Protein AF-A0A5C8Q5D5-F1 (afdb_monomer)

pLDDT: mean 82.83, std 15.59, range [48.66, 98.44]

Radius of gyration: 29.16 Å; Cα contacts (8 Å, |Δi|>4): 55; chains: 1; bounding box: 73×32×55 Å

Secondary structure (DSSP, 8-state):
----TTHHHHHHHHHHHHHHHTS-------PPPPPPP---TT-BSHHHHHHHHHHHHTT------SB--HHHHHHHH-

Solvent-accessible surface area (backbone atoms only — not comparable to full-atom values): 5149 Å² total; per-residue (Å²): 134,90,90,80,86,72,67,65,66,60,60,55,59,56,57,55,59,61,61,63,72,73,74,78,82,95,66,88,71,82,72,76,73,86,77,77,77,91,79,47,83,77,39,64,42,70,70,40,21,50,51,34,49,52,44,33,74,73,67,40,95,62,80,60,79,18,60,28,42,73,70,56,55,50,57,78,72,107

Foldseek 3Di:
DDDDPPPPVVVVVVVVVVVVVPPDDDDPPPDPDPDLDDDAAAQFDDSQLVLVVVLVVVPQPDDSPRHHHPSSVVSVVD

Sequence (78 aa):
MTRTRTSRTWAVLAAVCVALMMSFGLAPQAGAAAAWPVLGNGSTGADVGTAQYLLRSHGHGIAPDGAFGPATENATRA

Mean predicted aligned error: 12.34 Å

Structure (mmCIF, N/CA/C/O backbone):
data_AF-A0A5C8Q5D5-F1
#
_entry.id   AF-A0A5C8Q5D5-F1
#
loop_
_atom_site.group_PDB
_atom_site.id
_atom_site.type_symbol
_atom_site.label_atom_id
_atom_site.label_alt_id
_atom_site.label_comp_id
_atom_site.label_asym_id
_atom_site.label_entity_id
_atom_site.label_seq_id
_atom_site.pdbx_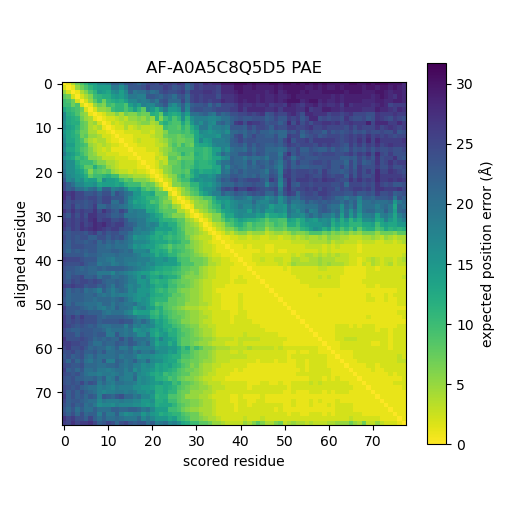PDB_ins_code
_atom_site.Cartn_x
_atom_site.Cartn_y
_atom_site.Cartn_z
_atom_site.occupancy
_atom_site.B_iso_or_equiv
_atom_site.auth_seq_id
_atom_site.auth_comp_id
_atom_site.auth_asym_id
_atom_site.auth_atom_id
_atom_site.pdbx_PDB_model_num
ATOM 1 N N . MET A 1 1 ? -61.788 -25.756 38.352 1.00 48.66 1 MET A N 1
ATOM 2 C CA . MET A 1 1 ? -60.888 -25.533 39.506 1.00 48.66 1 MET A CA 1
ATOM 3 C C . MET A 1 1 ? -59.450 -25.854 39.101 1.00 48.66 1 MET A C 1
ATOM 5 O O . MET A 1 1 ? -59.239 -26.880 38.477 1.00 48.66 1 MET A O 1
ATOM 9 N N . THR A 1 2 ? -58.517 -24.963 39.478 1.00 54.88 2 THR A N 1
ATOM 10 C CA . THR A 1 2 ? -57.059 -25.152 39.714 1.00 54.88 2 THR A CA 1
ATOM 11 C C . THR A 1 2 ? -56.109 -25.529 38.559 1.00 54.88 2 THR A C 1
ATOM 13 O O . THR A 1 2 ? -56.133 -26.669 38.111 1.00 54.88 2 THR A O 1
ATOM 16 N N . ARG A 1 3 ? -55.112 -24.664 38.245 1.00 51.19 3 ARG A N 1
ATOM 17 C CA . ARG A 1 3 ? -53.718 -24.729 38.790 1.00 51.19 3 ARG A CA 1
ATOM 18 C C . ARG A 1 3 ? -52.686 -23.926 37.949 1.00 51.19 3 ARG A C 1
ATOM 20 O O . ARG A 1 3 ? -52.371 -24.330 36.841 1.00 51.19 3 ARG A O 1
ATOM 27 N N . THR A 1 4 ? -52.054 -22.879 38.509 1.00 55.31 4 THR A N 1
ATOM 28 C CA . THR A 1 4 ? -50.849 -22.206 37.935 1.00 55.31 4 THR A CA 1
ATOM 29 C C . THR A 1 4 ? -49.830 -21.748 39.008 1.00 55.31 4 THR A C 1
ATOM 31 O O . THR A 1 4 ? -49.307 -20.639 38.976 1.00 55.31 4 THR A O 1
ATOM 34 N N . ARG A 1 5 ? -49.495 -22.608 39.989 1.00 59.97 5 ARG A N 1
ATOM 35 C CA . ARG A 1 5 ? -48.459 -22.344 41.028 1.00 59.97 5 ARG A CA 1
ATOM 36 C C . ARG A 1 5 ? -47.012 -22.589 40.542 1.00 59.97 5 ARG A C 1
ATOM 38 O O . ARG A 1 5 ? -46.067 -22.406 41.300 1.00 59.97 5 ARG A O 1
ATOM 45 N N . THR A 1 6 ? -46.836 -23.003 39.290 1.00 56.78 6 THR A N 1
ATOM 46 C CA . THR A 1 6 ? -45.566 -23.466 38.700 1.00 56.78 6 THR A CA 1
ATOM 47 C C . THR A 1 6 ? -44.629 -22.324 38.285 1.00 56.78 6 THR A C 1
ATOM 49 O O . THR A 1 6 ? -43.453 -22.556 38.062 1.00 56.78 6 THR A O 1
ATOM 52 N N . SER A 1 7 ? -45.103 -21.078 38.205 1.00 62.19 7 SER A N 1
ATOM 53 C CA . SER A 1 7 ? -44.364 -19.975 37.567 1.00 62.19 7 SER A CA 1
ATOM 54 C C . SER A 1 7 ? -43.228 -19.364 38.400 1.00 62.19 7 SER A C 1
ATOM 56 O O . SER A 1 7 ? -42.317 -18.764 37.840 1.00 62.19 7 SER A O 1
ATOM 58 N N . ARG A 1 8 ? -43.247 -19.497 39.733 1.00 67.12 8 ARG A N 1
ATOM 59 C CA . ARG A 1 8 ? -42.349 -18.727 40.623 1.00 67.12 8 ARG A CA 1
ATOM 60 C C . ARG A 1 8 ? -41.001 -19.396 40.908 1.00 67.12 8 ARG A C 1
ATOM 62 O O . ARG A 1 8 ? -40.019 -18.697 41.113 1.00 67.12 8 ARG A O 1
ATOM 69 N N . THR A 1 9 ? -40.928 -20.725 40.914 1.00 70.88 9 THR A N 1
ATOM 70 C CA . THR A 1 9 ? -39.682 -21.472 41.191 1.00 70.88 9 THR A CA 1
ATOM 71 C C . THR A 1 9 ? -38.716 -21.441 40.012 1.00 70.88 9 THR A C 1
ATOM 73 O O . THR A 1 9 ? -37.503 -21.379 40.193 1.00 70.88 9 THR A O 1
ATOM 76 N N . TRP A 1 10 ? -39.268 -21.406 38.804 1.00 68.81 10 TRP A N 1
ATOM 77 C CA . TRP A 1 10 ? -38.509 -21.288 37.565 1.00 68.81 10 TRP A CA 1
ATOM 78 C C . TRP A 1 10 ? -37.767 -19.953 37.471 1.00 68.81 10 TRP A C 1
ATOM 80 O O . TRP A 1 10 ? -36.642 -19.911 36.981 1.00 68.81 10 TRP A O 1
ATOM 90 N N . ALA A 1 11 ? -38.347 -18.884 38.023 1.00 71.00 11 ALA A N 1
ATOM 91 C CA . ALA A 1 11 ? -37.746 -17.554 37.994 1.00 71.00 11 ALA A CA 1
ATOM 92 C C . ALA A 1 11 ? -36.441 -17.445 38.812 1.00 71.00 11 ALA A C 1
ATOM 94 O O . ALA A 1 11 ? -35.563 -16.668 38.453 1.00 71.00 11 ALA A O 1
ATOM 95 N N . VAL A 1 12 ? -36.275 -18.223 39.887 1.00 74.12 12 VAL A N 1
ATOM 96 C CA . VAL A 1 12 ? -35.105 -18.115 40.785 1.00 74.12 12 VAL A CA 1
ATOM 97 C C . VAL A 1 12 ? -33.917 -18.938 40.282 1.00 74.12 12 VAL A C 1
ATOM 99 O O . VAL A 1 12 ? -32.781 -18.472 40.334 1.00 74.12 12 VAL A O 1
ATOM 102 N N . LEU A 1 13 ? -34.175 -20.131 39.736 1.00 72.38 13 LEU A N 1
ATOM 103 C CA . LEU A 1 13 ? -33.138 -20.965 39.114 1.00 72.38 13 LEU A CA 1
ATOM 104 C C . LEU A 1 13 ? -32.473 -20.254 37.935 1.00 72.38 13 LEU A C 1
ATOM 106 O O . LEU A 1 13 ? -31.257 -20.330 37.767 1.00 72.38 13 LEU A O 1
ATOM 110 N N . ALA A 1 14 ? -33.267 -19.502 37.173 1.00 71.75 14 ALA A N 1
ATOM 111 C CA . ALA A 1 14 ? -32.758 -18.710 36.066 1.00 71.75 14 ALA A CA 1
ATOM 112 C C . ALA A 1 14 ? -31.710 -17.672 36.516 1.00 71.75 14 ALA A C 1
ATOM 114 O O . ALA A 1 14 ? -30.692 -17.506 35.851 1.00 71.75 14 ALA A O 1
ATOM 115 N N . ALA A 1 15 ? -31.901 -17.008 37.658 1.00 73.00 15 ALA A N 1
ATOM 116 C CA . ALA A 1 15 ? -31.014 -15.927 38.094 1.00 73.00 15 ALA A CA 1
ATOM 117 C C . ALA A 1 15 ? -29.619 -16.409 38.550 1.00 73.00 15 ALA A C 1
ATOM 119 O O . ALA A 1 15 ? -28.625 -15.717 38.338 1.00 73.00 15 ALA A O 1
ATOM 120 N N . VAL A 1 16 ? -29.515 -17.603 39.142 1.00 76.06 16 VAL A N 1
ATOM 121 C CA . VAL A 1 16 ? -28.247 -18.132 39.688 1.00 76.06 16 VAL A CA 1
ATOM 122 C C . VAL A 1 16 ? -27.316 -18.637 38.586 1.00 76.06 16 VAL A C 1
ATOM 124 O O . VAL A 1 16 ? -26.109 -18.401 38.637 1.00 76.06 16 VAL A O 1
ATOM 127 N N . CYS A 1 17 ? -27.869 -19.278 37.553 1.00 69.12 17 CYS A N 1
ATOM 128 C CA . CYS A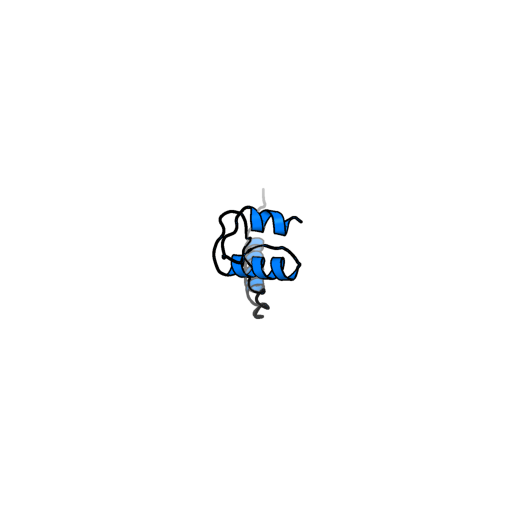 1 17 ? -27.084 -19.730 36.405 1.00 69.12 17 CYS A CA 1
ATOM 129 C C . CYS A 1 17 ? -26.423 -18.562 35.658 1.00 69.12 17 CYS A C 1
ATOM 131 O O . CYS A 1 17 ? -25.285 -18.693 35.215 1.00 69.12 17 CYS A O 1
ATOM 133 N N . VAL A 1 18 ? -27.098 -17.409 35.573 1.00 68.50 18 VAL A N 1
ATOM 134 C CA . VAL A 1 18 ? -26.554 -16.204 34.924 1.00 68.50 18 VAL A CA 1
ATOM 135 C C . VAL A 1 18 ? -25.357 -15.637 35.693 1.00 68.50 18 VAL A C 1
ATOM 137 O O . VAL A 1 18 ? -24.376 -15.226 35.080 1.00 68.50 18 VAL A O 1
ATOM 140 N N . ALA A 1 19 ? -25.390 -15.657 37.025 1.00 66.31 19 ALA A N 1
ATOM 141 C CA . ALA A 1 19 ? -24.311 -15.100 37.840 1.00 66.31 19 ALA A CA 1
ATOM 142 C C . ALA A 1 19 ? -23.002 -15.911 37.753 1.00 66.31 19 ALA A C 1
ATOM 144 O O . ALA A 1 19 ? -21.919 -15.338 37.812 1.00 66.31 19 ALA A O 1
ATOM 145 N N . LEU A 1 20 ? -23.090 -17.232 37.568 1.00 66.94 20 LEU A N 1
ATOM 146 C CA . LEU A 1 20 ? -21.932 -18.136 37.554 1.00 66.94 20 LEU A CA 1
ATOM 147 C C . LEU A 1 20 ? -21.156 -18.119 36.233 1.00 66.94 20 LEU A C 1
ATOM 149 O O . LEU A 1 20 ? -19.944 -18.322 36.217 1.00 66.94 20 LEU A O 1
ATOM 153 N N . MET A 1 21 ? -21.841 -17.844 35.123 1.00 65.06 21 MET A N 1
ATOM 154 C CA . MET A 1 21 ? -21.212 -17.786 33.801 1.00 65.06 21 MET A CA 1
ATOM 155 C C . MET A 1 21 ? -20.314 -16.555 33.608 1.00 65.06 21 MET A C 1
ATOM 157 O O . MET A 1 21 ? -19.479 -16.550 32.711 1.00 65.06 21 MET A O 1
ATOM 161 N N . MET A 1 22 ? -20.442 -15.527 34.451 1.00 61.53 22 MET A N 1
ATOM 162 C CA . MET A 1 22 ? -19.705 -14.263 34.319 1.00 61.53 22 MET A CA 1
ATOM 163 C C . MET A 1 22 ? -18.357 -14.233 35.060 1.00 61.53 22 MET A C 1
ATOM 165 O O . MET A 1 22 ? -17.665 -13.220 35.012 1.00 61.53 22 MET A O 1
ATOM 169 N N . SER A 1 23 ? -17.961 -15.300 35.763 1.00 61.22 23 SER A N 1
ATOM 170 C CA . SER A 1 23 ? -16.848 -15.230 36.728 1.00 61.22 23 SER A CA 1
ATOM 171 C C . SER A 1 23 ? -15.538 -15.920 36.33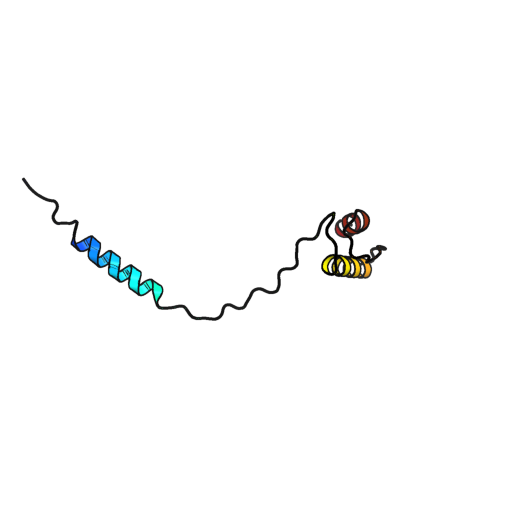1 1.00 61.22 23 SER A C 1
ATOM 173 O O . SER A 1 23 ? -14.618 -15.905 37.142 1.00 61.22 23 SER A O 1
ATOM 175 N N . PHE A 1 24 ? -15.380 -16.508 35.140 1.00 65.94 24 PHE A N 1
ATOM 176 C CA . PHE A 1 24 ? -14.127 -17.210 34.804 1.00 65.94 24 PHE A CA 1
ATOM 177 C C . PHE A 1 24 ? -13.655 -16.963 33.364 1.00 65.94 24 PHE A C 1
ATOM 179 O O . PHE A 1 24 ? -14.214 -17.529 32.429 1.00 65.94 24 PHE A O 1
ATOM 186 N N . GLY A 1 25 ? -12.596 -16.153 33.182 1.00 61.22 25 GLY A N 1
ATOM 187 C CA . GLY A 1 25 ? -11.988 -15.960 31.854 1.00 61.22 25 GLY A CA 1
ATOM 188 C C . GLY A 1 25 ? -10.893 -14.891 31.663 1.00 61.22 25 GLY A C 1
ATOM 189 O O . GLY A 1 25 ? -10.838 -14.320 30.581 1.00 61.22 25 GLY A O 1
ATOM 190 N N . LEU A 1 26 ? -10.016 -14.598 32.639 1.00 64.62 26 LEU A N 1
ATOM 191 C CA . LEU A 1 26 ? -8.855 -13.701 32.431 1.00 64.62 26 LEU A CA 1
ATOM 192 C C . LEU A 1 26 ? -7.639 -14.459 31.856 1.00 64.62 26 LEU A C 1
ATOM 194 O O . LEU A 1 26 ? -6.744 -14.862 32.596 1.00 64.62 26 LEU A O 1
ATOM 198 N N . ALA A 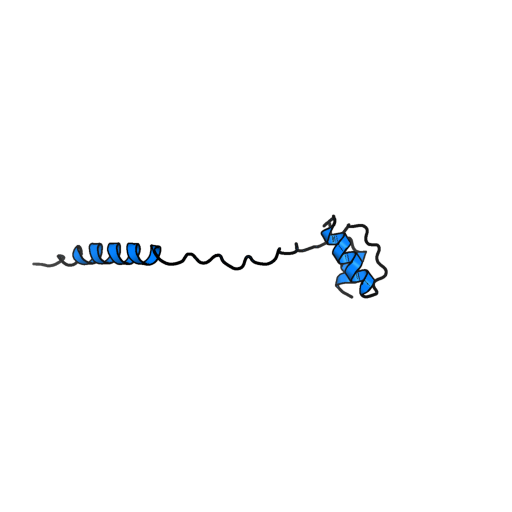1 27 ? -7.571 -14.604 30.534 1.00 62.03 27 ALA A N 1
ATOM 199 C CA . ALA A 1 27 ? -6.305 -14.826 29.833 1.00 62.03 27 ALA A CA 1
ATOM 200 C C . ALA A 1 27 ? -6.086 -13.666 28.850 1.00 62.03 27 ALA A C 1
ATOM 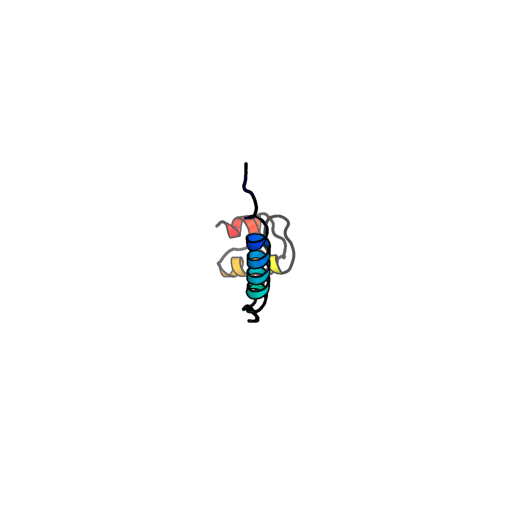202 O O . ALA A 1 27 ? -7.022 -13.337 28.121 1.00 62.03 27 ALA A O 1
ATOM 203 N N . PRO A 1 28 ? -4.898 -13.029 28.798 1.00 66.81 28 PRO A N 1
ATOM 204 C CA . PRO A 1 28 ? -4.612 -12.068 27.744 1.00 66.81 28 PRO A CA 1
ATOM 205 C C . PRO A 1 28 ? -4.588 -12.825 26.417 1.00 66.81 28 PRO A C 1
ATOM 207 O O . PRO A 1 28 ? -3.738 -13.690 26.196 1.00 66.81 28 PRO A O 1
ATOM 210 N N . GLN A 1 29 ? -5.553 -12.537 25.547 1.00 64.50 29 GLN A N 1
ATOM 211 C CA . GLN A 1 29 ? -5.540 -13.073 24.194 1.00 64.50 29 GLN A CA 1
ATOM 212 C C . GLN A 1 29 ? -4.236 -12.663 23.507 1.00 64.50 29 GLN A C 1
ATOM 214 O O . GLN A 1 29 ? -3.856 -11.491 23.551 1.00 64.50 29 GLN A O 1
ATOM 219 N N . ALA A 1 30 ? -3.564 -13.626 22.865 1.00 71.44 30 ALA A N 1
ATOM 220 C CA . ALA A 1 30 ? -2.525 -13.326 21.893 1.00 71.44 30 ALA A CA 1
ATOM 221 C C . ALA A 1 30 ? -3.124 -12.328 20.896 1.00 71.44 30 ALA A C 1
ATOM 223 O O . ALA A 1 30 ? -4.048 -12.662 20.152 1.00 71.44 30 ALA A O 1
ATOM 224 N N . GLY A 1 31 ? -2.673 -11.076 20.981 1.00 70.81 31 GLY A N 1
ATOM 225 C CA . GLY A 1 31 ? -3.173 -10.012 20.128 1.00 70.81 31 GLY A CA 1
ATOM 226 C C . GLY A 1 31 ? -2.912 -10.398 18.682 1.00 70.81 31 GLY A C 1
ATOM 227 O O . GLY A 1 31 ? -1.800 -10.809 18.344 1.00 70.81 31 GLY A O 1
ATOM 228 N N . ALA A 1 32 ? -3.942 -10.310 17.843 1.00 73.75 32 ALA A N 1
ATOM 229 C CA . ALA A 1 32 ? -3.780 -10.536 16.418 1.00 73.75 32 ALA A CA 1
ATOM 230 C C . ALA A 1 32 ? -2.672 -9.614 15.883 1.00 73.75 32 ALA A C 1
ATOM 232 O O . ALA A 1 32 ? -2.590 -8.448 16.282 1.00 73.75 32 ALA A O 1
ATOM 233 N N . ALA A 1 33 ? -1.813 -10.142 15.004 1.00 76.12 33 ALA A N 1
ATOM 234 C CA . ALA A 1 33 ? -0.812 -9.329 14.322 1.00 76.12 33 ALA A CA 1
ATOM 235 C C . ALA A 1 33 ? -1.485 -8.118 13.660 1.00 76.12 33 ALA A C 1
ATOM 237 O O . ALA A 1 33 ? -2.648 -8.200 13.253 1.00 76.12 33 ALA A O 1
ATOM 238 N N . ALA A 1 34 ? -0.751 -7.004 13.560 1.00 76.69 34 ALA A N 1
ATOM 239 C CA . ALA A 1 34 ? -1.258 -5.800 12.917 1.00 76.69 34 ALA A CA 1
ATOM 240 C C . ALA A 1 34 ? -1.798 -6.154 11.526 1.00 76.69 34 ALA A C 1
ATOM 242 O O . ALA A 1 34 ? -1.083 -6.712 10.688 1.00 76.69 34 ALA A O 1
ATOM 243 N N . ALA A 1 35 ? -3.084 -5.879 11.317 1.00 83.81 35 ALA A N 1
ATOM 244 C CA . ALA A 1 35 ? -3.719 -6.129 10.040 1.00 83.81 35 ALA A CA 1
ATOM 245 C C . ALA A 1 35 ? -3.170 -5.122 9.029 1.00 83.81 35 ALA A C 1
ATOM 247 O O . ALA A 1 35 ? -3.288 -3.912 9.227 1.00 83.81 35 ALA A O 1
ATOM 248 N N . TRP A 1 36 ? -2.576 -5.629 7.952 1.00 88.56 36 TRP A N 1
ATOM 249 C CA . TRP A 1 36 ? -2.233 -4.790 6.813 1.00 88.56 36 TRP A CA 1
ATOM 250 C C . TRP A 1 36 ? -3.522 -4.312 6.137 1.00 88.56 36 TRP A C 1
ATOM 252 O O . TRP A 1 36 ? -4.450 -5.114 5.970 1.00 88.56 36 TRP A O 1
ATOM 262 N N . PRO A 1 37 ? -3.616 -3.026 5.765 1.00 91.19 37 PRO A N 1
ATOM 263 C CA . PRO A 1 37 ? -4.797 -2.514 5.094 1.00 91.19 37 PRO A CA 1
ATOM 264 C C . PRO A 1 37 ? -4.962 -3.161 3.719 1.00 91.19 37 PRO A C 1
ATOM 266 O O . PRO A 1 37 ? -3.994 -3.524 3.049 1.00 91.19 37 PRO A O 1
ATOM 269 N N . VAL A 1 38 ? -6.213 -3.260 3.271 1.00 94.19 38 VAL A N 1
ATOM 270 C CA . VAL A 1 38 ? -6.498 -3.612 1.880 1.00 94.19 38 VAL A CA 1
ATOM 271 C C . VAL A 1 38 ? -6.129 -2.413 1.013 1.00 94.19 38 VAL A C 1
ATOM 273 O O . VAL A 1 38 ? -6.732 -1.346 1.131 1.00 94.19 38 VAL A O 1
ATOM 276 N N . LEU A 1 39 ? -5.128 -2.591 0.156 1.00 96.31 39 LEU A N 1
ATOM 277 C CA . LEU A 1 39 ? -4.674 -1.576 -0.788 1.00 96.31 39 LEU A CA 1
ATOM 278 C C . LEU A 1 39 ? -5.388 -1.748 -2.130 1.00 96.31 39 LEU A C 1
ATOM 280 O O . LEU A 1 39 ? -5.609 -2.870 -2.586 1.00 96.31 39 LEU A O 1
ATOM 284 N N . GLY A 1 40 ? -5.729 -0.637 -2.775 1.00 94.44 40 GLY A N 1
ATOM 285 C CA . GLY A 1 40 ? -6.371 -0.635 -4.085 1.00 94.44 40 GLY A CA 1
ATOM 286 C C . GLY A 1 40 ? -6.262 0.722 -4.766 1.00 94.44 40 GLY A C 1
ATOM 287 O O . GLY A 1 40 ? -5.613 1.630 -4.255 1.00 94.44 40 GLY A O 1
ATOM 288 N N . ASN A 1 41 ? -6.890 0.872 -5.933 1.00 92.56 41 ASN A N 1
ATOM 289 C CA . ASN A 1 41 ? -6.780 2.098 -6.723 1.00 92.56 41 ASN A CA 1
ATOM 290 C C . ASN A 1 41 ? -7.153 3.353 -5.912 1.00 92.56 41 ASN A C 1
ATOM 292 O O . ASN A 1 41 ? -8.215 3.416 -5.293 1.00 92.56 41 ASN A O 1
ATOM 296 N N . GLY A 1 42 ? -6.272 4.351 -5.941 1.00 91.19 42 GLY A N 1
ATOM 297 C CA . GLY A 1 42 ? -6.405 5.590 -5.174 1.00 91.19 42 GLY A CA 1
ATOM 298 C C . GLY A 1 42 ? -5.838 5.535 -3.751 1.00 91.19 42 GLY A C 1
ATOM 299 O O . GLY A 1 42 ? -5.705 6.591 -3.134 1.00 91.19 42 GLY A O 1
ATOM 300 N N . SER A 1 43 ? -5.455 4.362 -3.226 1.00 97.56 43 SER A N 1
ATOM 301 C CA . SER A 1 43 ? -4.676 4.272 -1.983 1.00 97.56 43 SER A CA 1
ATOM 302 C C . SER A 1 43 ? -3.320 4.962 -2.151 1.00 97.56 43 SER A C 1
ATOM 304 O O . SER A 1 43 ? -2.693 4.866 -3.207 1.00 97.56 43 SER A O 1
ATOM 306 N N . THR A 1 44 ? -2.833 5.620 -1.099 1.00 97.44 44 THR A N 1
ATOM 307 C CA . THR A 1 44 ? -1.509 6.254 -1.086 1.00 97.44 44 THR A CA 1
ATOM 308 C C . THR A 1 44 ? -0.802 6.055 0.255 1.00 97.44 44 THR A C 1
ATOM 310 O O . THR A 1 44 ? -1.432 5.721 1.258 1.00 97.44 44 THR A O 1
ATOM 313 N N . GLY A 1 45 ? 0.514 6.262 0.283 1.00 96.44 45 GLY A N 1
ATOM 314 C CA . GLY A 1 45 ? 1.329 6.259 1.496 1.00 96.44 45 GLY A CA 1
ATOM 315 C C . GLY A 1 45 ? 2.291 5.076 1.609 1.00 96.44 45 GLY A C 1
ATOM 316 O O . GLY A 1 45 ? 2.557 4.349 0.650 1.00 96.44 45 GLY A O 1
ATOM 317 N N . ALA A 1 46 ? 2.854 4.912 2.808 1.00 96.94 46 ALA A N 1
ATOM 318 C CA . ALA A 1 46 ? 3.961 3.990 3.063 1.00 96.94 46 ALA A CA 1
ATOM 319 C C . ALA A 1 46 ? 3.601 2.518 2.805 1.00 96.94 46 ALA A C 1
ATOM 321 O O . ALA A 1 46 ? 4.436 1.769 2.296 1.00 96.94 46 ALA A O 1
ATOM 322 N N . ASP A 1 47 ? 2.360 2.113 3.083 1.00 97.00 47 ASP A N 1
ATOM 323 C CA . ASP A 1 47 ? 1.903 0.738 2.848 1.00 97.00 47 ASP A CA 1
ATOM 324 C C . ASP A 1 47 ? 1.891 0.404 1.350 1.00 97.00 47 ASP A C 1
ATOM 326 O O . ASP A 1 47 ? 2.344 -0.666 0.942 1.00 97.00 47 ASP A O 1
ATOM 330 N N . VAL A 1 48 ? 1.476 1.359 0.507 1.00 97.69 48 VAL A N 1
ATOM 331 C CA . VAL A 1 48 ? 1.539 1.227 -0.956 1.00 97.69 48 VAL A CA 1
ATOM 332 C C . VAL A 1 48 ? 2.980 1.184 -1.441 1.00 97.69 48 VAL A C 1
ATOM 334 O O . VAL A 1 48 ? 3.325 0.315 -2.238 1.00 97.69 48 VAL A O 1
ATOM 337 N N . GLY A 1 49 ? 3.837 2.070 -0.926 1.00 97.88 49 GLY A N 1
ATOM 338 C CA . GLY A 1 49 ? 5.262 2.063 -1.262 1.00 97.88 49 GLY A CA 1
ATOM 339 C C . GLY A 1 49 ? 5.908 0.717 -0.930 1.00 97.88 49 GLY A C 1
ATOM 340 O O . GLY A 1 49 ? 6.642 0.156 -1.741 1.00 97.88 49 GLY A O 1
ATOM 341 N N . THR A 1 50 ? 5.566 0.153 0.228 1.00 97.44 50 THR A N 1
ATOM 342 C CA . THR A 1 50 ? 6.036 -1.165 0.670 1.00 97.44 50 THR A CA 1
ATOM 343 C C . THR A 1 50 ? 5.577 -2.261 -0.288 1.00 97.44 50 THR A C 1
ATOM 345 O O . THR A 1 50 ? 6.402 -3.042 -0.761 1.00 97.44 50 THR A O 1
ATOM 348 N N . ALA A 1 51 ? 4.291 -2.281 -0.651 1.00 97.06 51 ALA A N 1
ATOM 349 C CA . ALA A 1 51 ? 3.765 -3.228 -1.631 1.00 97.06 51 ALA A CA 1
ATOM 350 C C . ALA A 1 51 ? 4.475 -3.104 -2.993 1.00 97.06 51 ALA A C 1
ATOM 352 O O . ALA A 1 51 ? 4.853 -4.112 -3.586 1.00 97.06 51 ALA A O 1
ATOM 353 N N . GLN A 1 52 ? 4.733 -1.884 -3.469 1.00 98.31 52 GLN A N 1
ATOM 354 C CA . GLN A 1 52 ? 5.449 -1.646 -4.726 1.00 98.31 52 GLN A CA 1
ATOM 355 C C . GLN A 1 52 ? 6.909 -2.116 -4.674 1.00 98.31 52 GLN A C 1
ATOM 357 O O . GLN A 1 52 ? 7.395 -2.686 -5.650 1.00 98.31 52 GLN A O 1
ATOM 362 N N . TYR A 1 53 ? 7.612 -1.927 -3.552 1.00 98.44 53 TYR A N 1
ATOM 363 C CA . TYR A 1 53 ? 8.963 -2.471 -3.375 1.00 98.44 53 TYR A CA 1
ATOM 364 C C . TYR A 1 53 ? 8.977 -3.999 -3.427 1.00 98.44 53 TYR A C 1
ATOM 366 O O . TYR A 1 53 ? 9.869 -4.571 -4.055 1.00 98.44 53 TYR A O 1
ATOM 374 N N . LEU A 1 54 ? 7.986 -4.653 -2.816 1.00 97.38 54 LEU A N 1
ATOM 375 C CA . LEU A 1 54 ? 7.834 -6.106 -2.886 1.00 97.38 54 LEU A CA 1
ATOM 376 C C . LEU A 1 54 ? 7.547 -6.557 -4.323 1.00 97.38 54 LEU A C 1
ATOM 378 O O . LEU A 1 54 ? 8.239 -7.417 -4.850 1.00 97.38 54 LEU A O 1
ATOM 382 N N . LEU A 1 55 ? 6.603 -5.928 -5.021 1.00 97.56 55 LEU A N 1
ATOM 383 C CA . LEU A 1 55 ? 6.346 -6.239 -6.432 1.00 97.56 55 LEU A CA 1
ATOM 384 C C . LEU A 1 55 ? 7.613 -6.060 -7.285 1.00 97.56 55 LEU A C 1
ATOM 386 O O . LEU A 1 55 ? 7.935 -6.889 -8.136 1.00 97.56 55 LEU A O 1
ATOM 390 N N . ARG A 1 56 ? 8.398 -5.016 -7.021 1.00 97.69 56 ARG A N 1
ATOM 391 C CA . ARG A 1 56 ? 9.662 -4.801 -7.722 1.00 97.69 56 ARG A CA 1
ATOM 392 C C . ARG A 1 56 ? 10.701 -5.879 -7.432 1.00 97.69 56 ARG A C 1
ATOM 394 O O . ARG A 1 56 ? 11.389 -6.299 -8.361 1.00 97.69 56 ARG A O 1
ATOM 401 N N . SER A 1 57 ? 10.819 -6.350 -6.189 1.00 97.62 57 SER A N 1
ATOM 402 C CA . SER A 1 57 ? 11.713 -7.473 -5.871 1.00 97.62 57 SER A CA 1
ATOM 403 C C . SER A 1 57 ? 11.269 -8.772 -6.551 1.00 97.62 57 SER A C 1
ATOM 405 O O . SER A 1 57 ? 12.114 -9.592 -6.900 1.00 97.62 57 SER A O 1
ATOM 407 N N . HIS A 1 58 ? 9.972 -8.911 -6.829 1.00 96.88 58 HIS A N 1
ATOM 408 C CA . HIS A 1 58 ? 9.395 -9.995 -7.625 1.00 96.88 58 HIS A CA 1
ATOM 409 C C . HIS A 1 58 ? 9.524 -9.806 -9.150 1.00 96.88 58 HIS A C 1
ATOM 411 O O . HIS A 1 58 ? 9.043 -10.639 -9.912 1.00 96.88 58 HIS A O 1
ATOM 417 N N . GLY A 1 59 ? 10.228 -8.767 -9.614 1.00 96.81 59 GLY A N 1
ATOM 418 C CA . GLY A 1 59 ? 10.569 -8.575 -11.028 1.00 96.81 59 GLY A CA 1
ATOM 419 C C . GLY A 1 59 ? 9.669 -7.599 -11.784 1.00 96.81 59 GLY A C 1
ATOM 420 O O . GLY A 1 59 ? 9.869 -7.391 -12.981 1.00 96.81 59 GLY A O 1
ATOM 421 N N . HIS A 1 60 ? 8.714 -6.947 -11.116 1.00 97.62 60 HIS A N 1
ATOM 422 C CA . HIS A 1 60 ? 7.888 -5.926 -11.756 1.00 97.62 60 HIS A CA 1
ATOM 423 C C . HIS A 1 60 ? 8.642 -4.591 -11.875 1.00 97.62 60 HIS A C 1
ATOM 425 O O . HIS A 1 60 ? 9.108 -4.017 -10.893 1.00 97.62 60 HIS A O 1
ATOM 431 N N . GLY A 1 61 ? 8.732 -4.044 -13.088 1.00 95.62 61 GLY A N 1
ATOM 432 C CA . GLY A 1 61 ? 9.424 -2.781 -13.382 1.00 95.62 61 GLY A CA 1
ATOM 433 C C . GLY A 1 61 ? 8.654 -1.514 -12.989 1.00 95.62 61 GLY A C 1
ATOM 434 O O . GLY A 1 61 ? 8.622 -0.569 -13.772 1.00 95.62 61 GLY A O 1
ATOM 435 N N . ILE A 1 62 ? 8.004 -1.492 -11.823 1.00 96.75 62 ILE A N 1
ATOM 436 C CA . ILE A 1 62 ? 7.200 -0.353 -11.353 1.00 96.75 62 ILE A CA 1
ATOM 437 C C . ILE A 1 62 ? 7.985 0.548 -10.387 1.00 96.75 62 ILE A C 1
ATOM 439 O O . ILE A 1 62 ? 8.882 0.097 -9.668 1.00 96.75 62 ILE A O 1
ATOM 443 N N . ALA A 1 63 ? 7.660 1.842 -10.375 1.00 95.19 63 ALA A N 1
ATOM 444 C CA . ALA A 1 63 ? 8.240 2.799 -9.437 1.00 95.19 63 ALA A CA 1
ATOM 445 C C . ALA A 1 63 ? 7.513 2.727 -8.076 1.00 95.19 63 ALA A C 1
ATOM 447 O O . ALA A 1 63 ? 6.2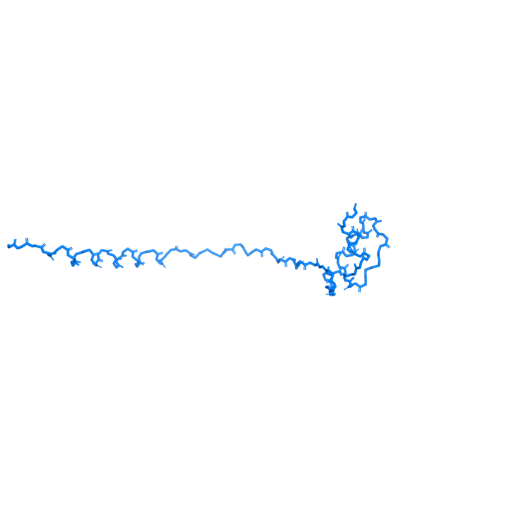84 2.734 -8.061 1.00 95.19 63 ALA A O 1
ATOM 448 N N . PRO A 1 64 ? 8.236 2.672 -6.941 1.00 95.75 64 PRO A N 1
ATOM 449 C CA . PRO A 1 64 ? 7.638 2.726 -5.612 1.00 95.75 64 PRO A CA 1
ATOM 450 C C . PRO A 1 64 ? 7.401 4.183 -5.193 1.00 95.75 64 PRO A C 1
ATOM 452 O O . PRO A 1 64 ? 8.142 4.748 -4.390 1.00 95.75 64 PRO A O 1
ATOM 455 N N . ASP A 1 65 ? 6.399 4.812 -5.798 1.00 96.81 65 ASP A N 1
ATOM 456 C CA . ASP A 1 65 ? 6.015 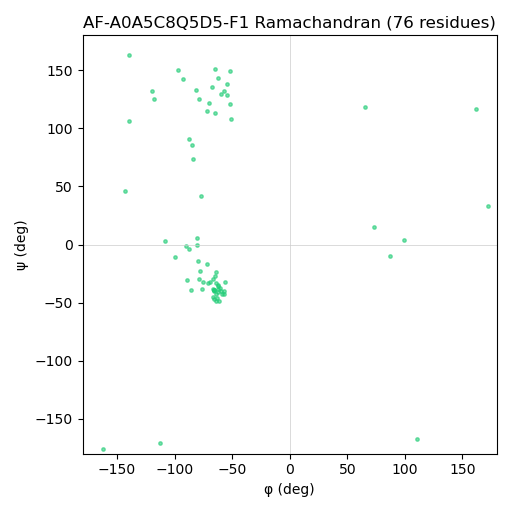6.208 -5.555 1.00 96.81 65 ASP A CA 1
ATOM 457 C C . ASP A 1 65 ? 5.023 6.380 -4.391 1.00 96.81 65 ASP A C 1
ATOM 459 O O . ASP A 1 65 ? 4.694 7.503 -4.008 1.00 96.81 65 ASP A O 1
ATOM 463 N N . GLY A 1 66 ? 4.562 5.275 -3.803 1.00 97.44 66 GLY A N 1
ATOM 464 C CA . GLY A 1 66 ? 3.580 5.282 -2.730 1.00 97.44 66 GLY A CA 1
ATOM 465 C C . GLY A 1 66 ? 2.169 5.620 -3.203 1.00 97.44 66 GLY A C 1
ATOM 466 O O . GLY A 1 66 ? 1.332 5.926 -2.360 1.00 97.44 66 GLY A O 1
ATOM 467 N N . ALA A 1 67 ? 1.877 5.571 -4.507 1.00 97.94 67 ALA A N 1
ATOM 468 C CA . ALA A 1 67 ? 0.545 5.782 -5.061 1.00 97.94 67 ALA A CA 1
ATOM 469 C C . ALA A 1 67 ? 0.041 4.528 -5.790 1.00 97.94 67 ALA A C 1
ATOM 471 O O . ALA A 1 67 ? 0.669 3.986 -6.699 1.00 97.94 67 ALA A O 1
ATOM 472 N 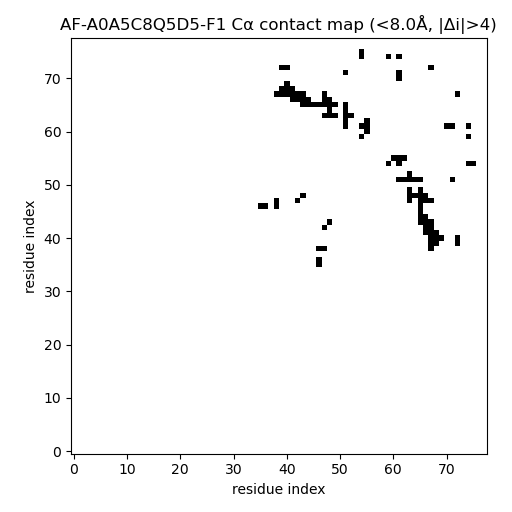N . PHE A 1 68 ? -1.135 4.045 -5.399 1.00 97.75 68 PHE A N 1
ATOM 473 C CA . PHE A 1 68 ? -1.711 2.849 -5.992 1.00 97.75 68 PHE A CA 1
ATOM 474 C C . PHE A 1 68 ? -2.518 3.260 -7.221 1.00 97.75 68 PHE A C 1
ATOM 476 O O . PHE A 1 68 ? -3.701 3.592 -7.132 1.00 97.75 68 PHE A O 1
ATOM 483 N N . GLY A 1 69 ? -1.844 3.267 -8.369 1.00 96.19 69 GLY A N 1
ATOM 484 C CA . GLY A 1 69 ? -2.441 3.518 -9.678 1.00 96.19 69 GLY A CA 1
ATOM 485 C C . GLY A 1 69 ? -2.429 2.288 -10.596 1.00 96.19 69 GLY A C 1
ATOM 486 O O . GLY A 1 69 ? -2.043 1.193 -10.172 1.00 96.19 69 GLY A O 1
ATOM 487 N N . PRO A 1 70 ? -2.774 2.470 -11.885 1.00 96.25 70 PRO A N 1
ATOM 488 C CA . PRO A 1 70 ? -2.911 1.373 -12.846 1.00 96.25 70 PRO A CA 1
ATOM 489 C C . PRO A 1 70 ? -1.657 0.501 -12.997 1.00 96.25 70 PRO A C 1
ATOM 491 O O . PRO A 1 70 ? -1.760 -0.699 -13.231 1.00 96.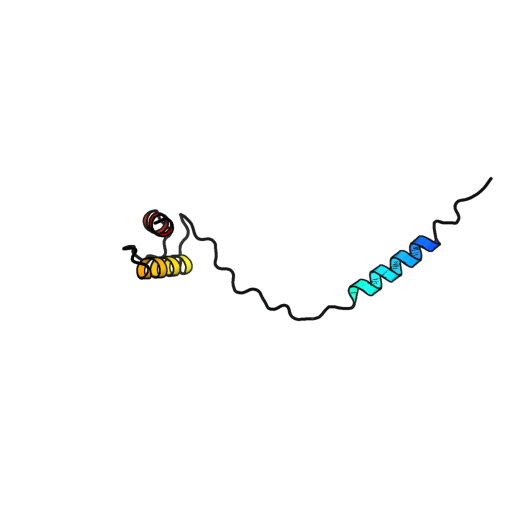25 70 PRO A O 1
ATOM 494 N N . ALA A 1 71 ? -0.460 1.078 -12.838 1.00 95.50 71 ALA A N 1
ATOM 495 C CA . ALA A 1 71 ? 0.793 0.326 -12.914 1.00 95.50 71 ALA A CA 1
ATOM 496 C C . ALA A 1 71 ? 0.935 -0.687 -11.762 1.00 95.50 71 ALA A C 1
ATOM 498 O O . ALA A 1 71 ? 1.234 -1.856 -12.004 1.00 95.50 71 ALA A O 1
ATOM 499 N N . THR A 1 72 ? 0.673 -0.259 -10.523 1.00 97.25 72 THR A N 1
ATOM 500 C CA . THR A 1 72 ? 0.684 -1.126 -9.332 1.00 97.25 72 THR A CA 1
ATOM 501 C C . THR A 1 72 ? -0.434 -2.165 -9.395 1.00 97.25 72 THR A C 1
ATOM 503 O O . THR A 1 72 ? -0.229 -3.330 -9.048 1.00 97.25 72 THR A O 1
ATOM 506 N N . GLU A 1 73 ? -1.606 -1.763 -9.890 1.00 96.88 73 GLU A N 1
ATOM 507 C CA . GLU A 1 73 ? -2.751 -2.653 -10.060 1.00 96.88 73 GLU A CA 1
ATOM 508 C C . GLU A 1 73 ? -2.453 -3.778 -11.061 1.00 96.88 73 GLU A C 1
ATOM 510 O O . GLU A 1 73 ? -2.701 -4.948 -10.771 1.00 96.88 73 GLU A O 1
ATOM 515 N N . ASN A 1 74 ? -1.863 -3.439 -12.210 1.00 97.06 74 ASN A N 1
ATOM 516 C CA . ASN A 1 74 ? -1.462 -4.421 -13.213 1.00 97.06 74 ASN A CA 1
ATOM 517 C C . ASN A 1 74 ? -0.373 -5.358 -12.683 1.00 97.06 74 ASN A C 1
ATOM 519 O O . ASN A 1 74 ? -0.465 -6.561 -12.899 1.00 97.06 74 ASN A O 1
ATOM 523 N N . ALA A 1 75 ? 0.623 -4.832 -11.962 1.00 96.69 75 ALA A N 1
ATOM 524 C CA . ALA A 1 75 ? 1.688 -5.647 -11.378 1.00 96.69 75 ALA A CA 1
ATOM 525 C C . ALA A 1 75 ? 1.156 -6.656 -10.350 1.00 96.69 75 ALA A C 1
ATOM 527 O O . ALA A 1 75 ? 1.593 -7.794 -10.342 1.00 96.69 75 ALA A O 1
ATOM 528 N N . THR A 1 76 ? 0.169 -6.274 -9.536 1.00 95.19 76 THR A N 1
ATOM 529 C CA . THR A 1 76 ? -0.454 -7.184 -8.555 1.00 95.19 76 THR A CA 1
ATOM 530 C C . THR A 1 76 ? -1.192 -8.364 -9.208 1.00 95.19 76 THR A C 1
ATOM 532 O O . THR A 1 76 ? -1.408 -9.384 -8.560 1.00 95.19 76 THR A O 1
ATOM 535 N N . ARG A 1 77 ? -1.626 -8.226 -10.468 1.00 94.81 77 ARG A N 1
ATOM 536 C CA . ARG A 1 77 ? -2.395 -9.256 -11.191 1.00 94.81 77 ARG A CA 1
ATOM 537 C C . ARG A 1 77 ? -1.570 -10.104 -12.159 1.00 94.81 77 ARG A C 1
ATOM 539 O O . ARG A 1 77 ? -2.124 -11.051 -12.715 1.00 94.81 77 ARG A O 1
ATOM 546 N N . ALA A 1 78 ? -0.328 -9.710 -12.420 1.00 89.06 78 ALA A N 1
ATOM 547 C CA . ALA A 1 78 ? 0.575 -10.390 -13.343 1.00 89.06 78 ALA A CA 1
ATOM 548 C C . ALA A 1 78 ? 1.231 -11.603 -12.672 1.00 89.06 78 ALA A C 1
ATOM 550 O O . ALA A 1 78 ? 1.423 -12.609 -13.390 1.00 89.06 78 ALA A O 1
#

Nearest PDB structures (foldseek):
  4xxt-assembly1_A  TM=9.919E-01  e=1.020E-01  Clostridium acetobutylicum ATCC 824
  5nm7-assembly2_A  TM=9.940E-01  e=1.020E-01  Burkholderia
  5nm7-assembly1_G  TM=9.920E-01  e=1.559E-01  Burkholderia
  6tci-assembly1_A  TM=8.950E-01  e=1.452E-01  Bacillus cereus ATCC 14579